Protein AF-A0A3D4Q4A2-F1 (afdb_monomer_lite)

Structure (mmCIF, N/CA/C/O backbone):
data_AF-A0A3D4Q4A2-F1
#
_entry.id   AF-A0A3D4Q4A2-F1
#
loop_
_atom_site.group_PDB
_atom_site.id
_atom_site.type_symbol
_atom_site.label_atom_id
_atom_site.label_alt_id
_atom_site.label_comp_id
_atom_site.label_asym_id
_atom_site.label_entity_id
_atom_site.label_seq_id
_atom_site.pdbx_PDB_ins_code
_atom_site.Cartn_x
_atom_site.Cartn_y
_atom_site.Cartn_z
_atom_site.occupancy
_atom_site.B_iso_or_equiv
_atom_site.auth_seq_id
_atom_site.auth_comp_id
_atom_site.auth_asym_id
_atom_site.auth_atom_id
_atom_site.pdbx_PDB_model_num
ATOM 1 N N . ALA A 1 1 ? -12.291 5.998 0.511 1.00 84.00 1 ALA A N 1
ATOM 2 C CA . ALA A 1 1 ? -11.474 7.141 0.043 1.00 84.00 1 ALA A CA 1
ATOM 3 C C . ALA A 1 1 ? -10.297 6.621 -0.762 1.00 84.00 1 ALA A C 1
ATOM 5 O O . ALA A 1 1 ? -10.032 5.425 -0.686 1.00 84.00 1 ALA A O 1
ATOM 6 N N . SER A 1 2 ? -9.613 7.490 -1.503 1.00 84.69 2 SER A N 1
ATOM 7 C CA . SER A 1 2 ? -8.492 7.089 -2.358 1.00 84.69 2 SER A CA 1
ATOM 8 C C . SER A 1 2 ? -7.181 7.674 -1.844 1.00 84.69 2 SER A C 1
ATOM 10 O O . SER A 1 2 ? -7.142 8.846 -1.470 1.00 84.69 2 SER A O 1
ATOM 12 N N . VAL A 1 3 ? -6.131 6.856 -1.816 1.00 86.94 3 VAL A N 1
ATOM 13 C CA . VAL A 1 3 ? -4.767 7.259 -1.451 1.00 86.94 3 VAL A CA 1
ATOM 14 C C . VAL A 1 3 ? -3.846 6.991 -2.636 1.00 86.94 3 VAL A C 1
ATOM 16 O O . VAL A 1 3 ? -3.947 5.947 -3.278 1.00 86.94 3 VAL A O 1
ATOM 19 N N . LEU A 1 4 ? -2.973 7.954 -2.918 1.00 87.56 4 LEU A N 1
ATOM 20 C CA . LEU A 1 4 ? -1.979 7.905 -3.985 1.00 87.56 4 LEU A CA 1
ATOM 21 C C . LEU A 1 4 ? -0.598 7.713 -3.366 1.00 87.56 4 LEU A C 1
ATOM 23 O O . LEU A 1 4 ? -0.211 8.486 -2.489 1.00 87.56 4 LEU A O 1
ATOM 27 N N . ILE A 1 5 ? 0.132 6.700 -3.825 1.00 84.62 5 ILE A N 1
ATOM 28 C CA . ILE A 1 5 ? 1.476 6.387 -3.337 1.00 84.62 5 ILE A CA 1
ATOM 29 C C . ILE A 1 5 ? 2.438 6.329 -4.528 1.00 84.62 5 ILE A C 1
ATOM 31 O O . ILE A 1 5 ? 2.307 5.429 -5.358 1.00 84.62 5 ILE A O 1
ATOM 35 N N . PRO A 1 6 ? 3.412 7.249 -4.633 1.00 85.00 6 PRO A N 1
ATOM 36 C CA . PRO A 1 6 ? 4.440 7.172 -5.662 1.00 85.00 6 PRO A CA 1
ATOM 37 C C . PRO A 1 6 ? 5.408 6.018 -5.365 1.00 85.00 6 PRO A C 1
ATOM 39 O O . PRO A 1 6 ? 5.887 5.872 -4.245 1.00 85.00 6 PRO A O 1
ATOM 42 N N . LEU A 1 7 ? 5.731 5.226 -6.384 1.00 78.69 7 LEU A N 1
ATOM 43 C CA . LEU A 1 7 ? 6.532 4.002 -6.283 1.00 78.69 7 LEU A CA 1
ATOM 44 C C . LEU A 1 7 ? 8.047 4.255 -6.301 1.00 78.69 7 LEU A C 1
ATOM 46 O O . LEU A 1 7 ? 8.810 3.336 -6.039 1.00 78.69 7 LEU A O 1
ATOM 50 N N . ARG A 1 8 ? 8.495 5.478 -6.628 1.00 80.88 8 ARG A N 1
ATOM 51 C CA . ARG A 1 8 ? 9.900 5.951 -6.575 1.00 80.88 8 ARG A CA 1
ATOM 52 C C . ARG A 1 8 ? 10.962 4.980 -7.139 1.00 80.88 8 ARG A C 1
ATOM 54 O O . ARG A 1 8 ? 12.109 5.013 -6.712 1.00 80.88 8 ARG A O 1
ATOM 61 N N . GLY A 1 9 ? 10.609 4.156 -8.132 1.00 70.94 9 GLY A N 1
ATOM 62 C CA . GLY A 1 9 ? 11.538 3.204 -8.763 1.00 70.94 9 GLY A CA 1
ATOM 63 C C . GLY A 1 9 ? 11.713 1.879 -8.008 1.00 70.94 9 GLY A C 1
ATOM 64 O O . GLY A 1 9 ? 12.634 1.121 -8.303 1.00 70.94 9 GLY A O 1
ATOM 65 N N . GLN A 1 10 ? 10.842 1.592 -7.042 1.00 72.19 10 GLN A N 1
ATOM 66 C CA . GLN A 1 10 ? 10.820 0.336 -6.299 1.00 72.19 10 GLN A CA 1
ATOM 67 C C . GLN A 1 10 ? 10.200 -0.806 -7.115 1.00 72.19 10 GLN A C 1
ATOM 69 O O . GLN A 1 10 ? 9.581 -0.603 -8.158 1.00 72.19 10 GLN A O 1
ATOM 74 N N . ASN A 1 11 ? 10.297 -2.036 -6.606 1.00 80.00 11 ASN A N 1
ATOM 75 C CA . ASN A 1 11 ? 9.557 -3.159 -7.173 1.00 80.00 11 ASN A CA 1
ATOM 76 C C . ASN A 1 11 ? 8.047 -2.975 -6.933 1.00 80.00 11 ASN A C 1
ATOM 78 O O . ASN A 1 11 ? 7.531 -3.245 -5.845 1.00 80.00 11 ASN A O 1
ATOM 82 N N . HIS A 1 12 ? 7.350 -2.525 -7.979 1.00 79.56 1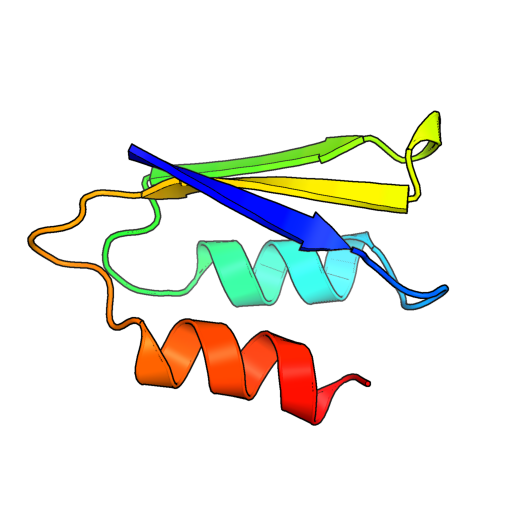2 HIS A N 1
ATOM 83 C CA . HIS A 1 12 ? 5.940 -2.140 -7.944 1.00 79.56 12 HIS A CA 1
ATOM 84 C C . HIS A 1 12 ? 5.026 -3.243 -7.403 1.00 79.56 12 HIS A C 1
ATOM 86 O O . HIS A 1 12 ? 4.080 -2.960 -6.670 1.00 79.56 12 HIS A O 1
ATOM 92 N N . GLN A 1 13 ? 5.313 -4.499 -7.753 1.00 80.00 13 GLN A N 1
ATOM 93 C CA . GLN A 1 13 ? 4.476 -5.632 -7.379 1.00 80.00 13 GLN A CA 1
ATOM 94 C C . GLN A 1 13 ? 4.603 -5.940 -5.883 1.00 80.00 13 GLN A C 1
ATOM 96 O O . GLN A 1 13 ? 3.596 -6.013 -5.185 1.00 80.00 13 GLN A O 1
ATOM 101 N N . ALA A 1 14 ? 5.838 -6.017 -5.377 1.00 84.75 14 ALA A N 1
ATOM 102 C CA . ALA A 1 14 ? 6.100 -6.311 -3.969 1.00 84.75 14 ALA A CA 1
ATOM 103 C C . ALA A 1 14 ? 5.515 -5.241 -3.032 1.00 84.75 14 ALA A C 1
ATOM 105 O O . ALA A 1 14 ? 4.940 -5.579 -1.996 1.00 84.75 14 ALA A O 1
ATOM 106 N N . LEU A 1 15 ? 5.621 -3.958 -3.400 1.00 85.06 15 LEU A N 1
ATOM 107 C CA . LEU A 1 15 ? 5.028 -2.878 -2.610 1.00 85.06 15 LEU A CA 1
ATOM 108 C C . LEU A 1 15 ? 3.496 -2.946 -2.630 1.00 85.06 15 LEU A C 1
ATOM 110 O O . LEU A 1 15 ? 2.862 -2.836 -1.582 1.00 85.06 15 LEU A O 1
ATOM 114 N N . ALA A 1 16 ? 2.889 -3.164 -3.799 1.00 84.38 16 ALA A N 1
ATOM 115 C CA . ALA A 1 16 ? 1.437 -3.254 -3.903 1.00 84.38 16 ALA A CA 1
ATOM 116 C C . ALA A 1 16 ? 0.868 -4.438 -3.109 1.00 84.38 16 ALA A C 1
ATOM 118 O O . ALA A 1 16 ? -0.176 -4.294 -2.478 1.00 84.38 16 ALA A O 1
ATOM 119 N N . ASP A 1 17 ? 1.554 -5.581 -3.092 1.00 88.06 17 ASP A N 1
ATOM 120 C CA . ASP A 1 17 ? 1.123 -6.747 -2.319 1.00 88.06 17 ASP A CA 1
ATOM 121 C C . ASP A 1 17 ? 1.206 -6.494 -0.808 1.00 88.06 17 ASP A C 1
ATOM 123 O O . ASP A 1 17 ? 0.260 -6.815 -0.086 1.00 88.06 17 ASP A O 1
ATOM 127 N N . LYS A 1 18 ? 2.259 -5.814 -0.330 1.00 88.81 18 LYS A N 1
ATOM 128 C CA . LYS A 1 18 ? 2.343 -5.356 1.069 1.00 88.81 18 LYS A CA 1
ATOM 129 C C . LYS A 1 18 ? 1.206 -4.399 1.427 1.00 88.81 18 LYS A C 1
ATOM 131 O O . LYS A 1 18 ? 0.586 -4.550 2.474 1.00 88.81 18 LYS A O 1
ATOM 136 N N . LEU A 1 19 ? 0.913 -3.431 0.557 1.00 88.94 19 LEU A N 1
ATOM 137 C CA . LEU A 1 19 ? -0.147 -2.448 0.790 1.00 88.94 19 LEU A CA 1
ATOM 138 C C . LEU A 1 19 ? -1.539 -3.093 0.800 1.00 88.94 19 LEU A C 1
ATOM 140 O O . LEU A 1 19 ? -2.367 -2.725 1.624 1.00 88.94 19 LEU A O 1
ATOM 144 N N . ARG A 1 20 ? -1.800 -4.080 -0.066 1.00 89.06 20 ARG A N 1
ATOM 145 C CA . ARG A 1 20 ? -3.071 -4.830 -0.078 1.00 89.06 20 ARG A CA 1
ATOM 146 C C . ARG A 1 20 ? -3.278 -5.690 1.169 1.00 89.06 20 ARG A C 1
ATOM 148 O O . ARG A 1 20 ? -4.417 -6.012 1.481 1.00 89.06 20 ARG A O 1
ATOM 155 N N . ALA A 1 21 ? -2.207 -6.059 1.869 1.00 91.19 21 ALA A N 1
ATOM 156 C CA . ALA A 1 21 ? -2.288 -6.824 3.111 1.00 91.19 21 ALA A CA 1
ATOM 157 C C . ALA A 1 21 ? -2.660 -5.967 4.338 1.00 91.19 21 ALA A C 1
ATOM 159 O O . ALA A 1 21 ? -2.899 -6.516 5.412 1.00 91.19 21 ALA A O 1
ATOM 160 N N . VAL A 1 22 ? -2.701 -4.637 4.203 1.00 90.38 22 VAL A N 1
ATOM 161 C CA . VAL A 1 22 ? -3.079 -3.725 5.290 1.00 90.38 22 VAL A CA 1
ATOM 162 C C . VAL A 1 22 ? -4.588 -3.776 5.514 1.00 90.38 22 VAL A C 1
ATOM 164 O O . VAL A 1 22 ? -5.371 -3.643 4.570 1.00 90.38 22 VAL A O 1
ATOM 167 N N . ASP A 1 23 ? -5.007 -3.926 6.773 1.00 91.56 23 ASP A N 1
ATOM 168 C CA . ASP A 1 23 ? -6.429 -3.912 7.116 1.00 91.56 23 ASP A CA 1
ATOM 169 C C . ASP A 1 23 ? -7.085 -2.591 6.686 1.00 91.56 23 ASP A C 1
ATOM 171 O O . ASP A 1 23 ? -6.503 -1.510 6.784 1.00 91.56 23 ASP A O 1
ATOM 175 N N . GLY A 1 24 ? -8.300 -2.676 6.150 1.00 91.88 24 GLY A N 1
ATOM 176 C CA . GLY A 1 24 ? -9.001 -1.528 5.577 1.00 91.88 24 GLY A CA 1
ATOM 177 C C . GLY A 1 24 ? -8.558 -1.118 4.167 1.00 91.88 24 GLY A C 1
ATOM 178 O O . GLY A 1 24 ? -9.146 -0.182 3.619 1.00 91.88 24 GLY A O 1
ATOM 179 N N . VAL A 1 25 ? -7.598 -1.798 3.530 1.00 92.25 25 VAL A N 1
ATOM 180 C CA . VAL A 1 25 ? -7.344 -1.652 2.087 1.00 92.25 25 VAL A CA 1
ATOM 181 C C . VAL A 1 25 ? -8.273 -2.587 1.316 1.00 92.25 25 VAL A C 1
ATOM 183 O O . VAL A 1 25 ? -8.217 -3.803 1.452 1.00 92.25 25 VAL A O 1
ATOM 186 N N . ALA A 1 26 ? -9.156 -2.010 0.504 1.00 90.44 26 ALA A N 1
ATOM 187 C CA . ALA A 1 26 ? -10.132 -2.765 -0.281 1.00 90.44 26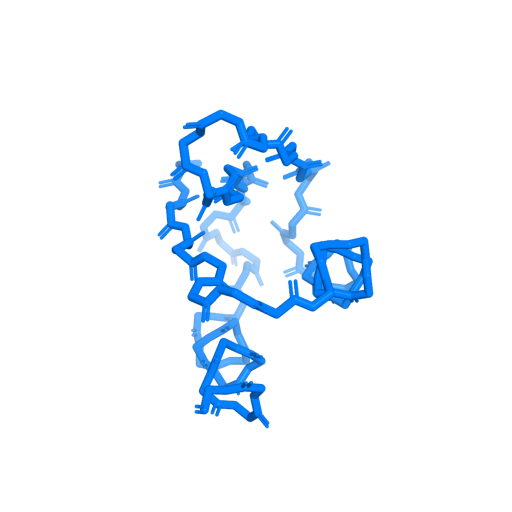 ALA A CA 1
ATOM 188 C C . ALA A 1 26 ? -9.597 -3.136 -1.671 1.00 90.44 26 ALA A C 1
ATOM 190 O O . ALA A 1 26 ? -9.936 -4.184 -2.211 1.00 90.44 26 ALA A O 1
ATOM 191 N N . GLU A 1 27 ? -8.778 -2.268 -2.269 1.00 88.62 27 GLU A N 1
ATOM 192 C CA . GLU A 1 27 ? -8.222 -2.473 -3.607 1.00 88.62 27 GLU A CA 1
ATOM 193 C C . GLU A 1 27 ? -6.904 -1.710 -3.74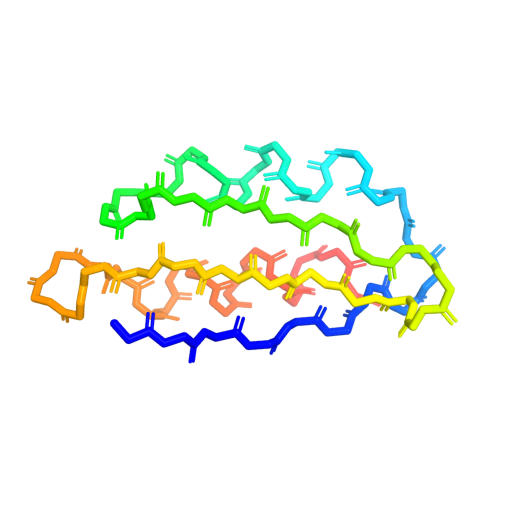6 1.00 88.62 27 GLU A C 1
ATOM 195 O O . GLU A 1 27 ? -6.761 -0.610 -3.208 1.00 88.62 27 GLU A O 1
ATOM 200 N N . GLY A 1 28 ? -5.965 -2.267 -4.512 1.00 89.31 28 GLY A N 1
ATOM 201 C CA . GLY A 1 28 ? -4.733 -1.588 -4.898 1.00 89.31 28 GLY A CA 1
ATOM 202 C C . GLY A 1 28 ? -4.432 -1.803 -6.373 1.00 89.31 28 GLY A C 1
ATOM 203 O O . GLY A 1 28 ? -4.341 -2.950 -6.813 1.00 89.31 28 GLY A O 1
ATOM 204 N N . VAL A 1 29 ? -4.264 -0.718 -7.126 1.00 89.31 29 VAL A N 1
ATOM 205 C CA . VAL A 1 29 ? -3.972 -0.731 -8.566 1.00 89.31 29 VAL A CA 1
ATOM 206 C C . VAL A 1 29 ? -2.642 -0.034 -8.817 1.00 89.31 29 VAL A C 1
ATOM 208 O O . VAL A 1 29 ? -2.445 1.104 -8.400 1.00 89.31 29 VAL A O 1
ATOM 211 N N . ILE A 1 30 ? -1.730 -0.720 -9.505 1.00 88.81 30 ILE A N 1
ATOM 212 C CA . ILE A 1 30 ? -0.464 -0.143 -9.962 1.00 88.81 30 ILE A CA 1
ATOM 213 C C . ILE A 1 30 ? -0.714 0.516 -11.316 1.00 88.81 30 ILE A C 1
ATOM 215 O O . ILE A 1 30 ? -1.155 -0.146 -12.254 1.00 88.81 30 ILE A O 1
ATOM 219 N N . VAL A 1 31 ? -0.362 1.790 -11.438 1.00 88.62 31 VAL A N 1
ATOM 220 C 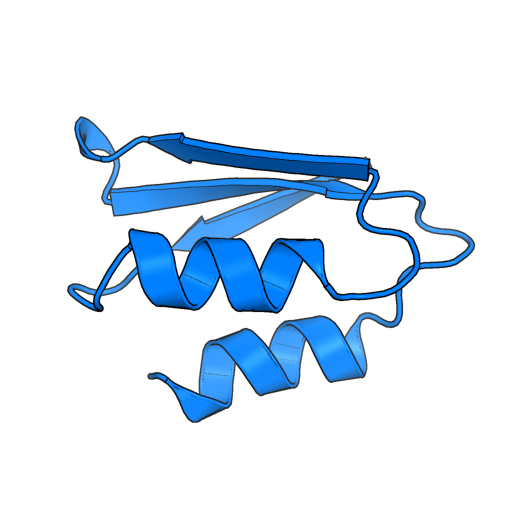CA . VAL A 1 31 ? -0.310 2.503 -12.714 1.00 88.62 31 VAL A CA 1
ATOM 221 C C . VAL A 1 31 ? 1.159 2.731 -13.047 1.00 88.62 31 VAL A C 1
ATOM 223 O O . VAL A 1 31 ? 1.776 3.707 -12.624 1.00 88.62 31 VAL A O 1
ATOM 226 N N . ALA A 1 32 ? 1.747 1.777 -13.774 1.00 82.94 32 ALA A N 1
ATOM 227 C CA . ALA A 1 32 ? 3.184 1.763 -14.055 1.00 82.94 32 ALA A CA 1
ATOM 228 C C . ALA A 1 32 ? 3.643 2.980 -14.875 1.00 82.94 32 ALA A C 1
ATOM 230 O O . ALA A 1 32 ? 4.723 3.506 -14.623 1.00 82.94 32 ALA A O 1
ATOM 231 N N . SER A 1 33 ? 2.807 3.469 -15.799 1.00 86.50 33 SER A N 1
ATOM 232 C CA . SER A 1 33 ? 3.069 4.686 -16.583 1.00 86.50 33 SER A CA 1
ATOM 233 C C . SER A 1 33 ? 3.182 5.947 -15.724 1.00 86.50 33 SER A C 1
ATOM 235 O O . SER A 1 33 ? 3.863 6.889 -16.109 1.00 86.50 33 SER A O 1
ATOM 237 N N . GLU A 1 34 ? 2.531 5.957 -14.560 1.00 87.44 34 GLU A N 1
ATOM 238 C CA . GLU A 1 34 ? 2.553 7.062 -13.597 1.00 87.44 34 GLU A CA 1
ATOM 239 C C . GLU A 1 34 ? 3.473 6.779 -12.407 1.00 87.44 34 GLU A C 1
ATOM 241 O O . GLU A 1 34 ? 3.564 7.593 -11.488 1.00 87.44 34 GLU A O 1
ATOM 246 N N . ASN A 1 35 ? 4.134 5.615 -12.393 1.00 87.06 35 ASN A N 1
ATOM 247 C CA . ASN A 1 35 ? 4.977 5.165 -11.291 1.00 87.06 35 ASN A CA 1
ATOM 248 C C . ASN A 1 35 ? 4.264 5.301 -9.928 1.00 87.06 35 ASN A C 1
ATOM 250 O O . ASN A 1 35 ? 4.850 5.781 -8.958 1.00 87.06 35 ASN A O 1
ATOM 254 N N . THR A 1 36 ? 2.971 4.955 -9.876 1.00 87.75 36 THR A N 1
ATOM 255 C CA . THR A 1 36 ? 2.085 5.239 -8.733 1.00 87.75 36 THR A CA 1
ATOM 256 C C . THR A 1 36 ? 1.159 4.059 -8.437 1.00 87.75 36 THR A C 1
ATOM 258 O O . THR A 1 36 ? 0.693 3.369 -9.344 1.00 87.75 36 THR A O 1
ATOM 261 N N . VAL A 1 37 ? 0.870 3.831 -7.155 1.00 89.62 37 VAL A N 1
ATOM 262 C CA . VAL A 1 37 ? -0.181 2.927 -6.679 1.00 89.62 37 VAL A CA 1
ATOM 263 C C . VAL A 1 37 ? -1.374 3.732 -6.186 1.00 89.62 37 VAL A C 1
ATOM 265 O O . VAL A 1 37 ? -1.247 4.649 -5.374 1.00 89.62 37 VAL A O 1
ATOM 268 N N . TYR A 1 38 ? -2.546 3.331 -6.658 1.00 91.12 38 TYR A N 1
ATOM 269 C CA . TYR A 1 38 ? -3.840 3.835 -6.239 1.00 91.12 38 TYR A CA 1
ATOM 270 C C . TYR A 1 38 ? -4.466 2.838 -5.276 1.00 91.12 38 TYR A C 1
ATOM 272 O O . TYR A 1 38 ? -4.743 1.698 -5.653 1.00 91.12 38 TYR A O 1
ATOM 280 N N . LEU A 1 39 ? -4.712 3.267 -4.041 1.00 91.56 39 LEU A N 1
ATOM 281 C CA . LEU A 1 39 ? -5.374 2.450 -3.032 1.00 91.56 39 LEU A CA 1
ATOM 282 C C . LEU A 1 39 ? -6.790 2.951 -2.789 1.00 91.56 39 LEU A C 1
ATOM 284 O O . LEU A 1 39 ? -6.994 4.114 -2.424 1.00 91.56 39 LEU A O 1
ATOM 288 N N . LYS A 1 40 ? -7.766 2.051 -2.910 1.00 93.38 40 LYS A N 1
ATOM 289 C CA . LYS A 1 40 ? -9.086 2.254 -2.315 1.00 93.38 40 LYS A CA 1
ATOM 290 C C . LYS A 1 40 ? -9.024 1.763 -0.881 1.00 93.38 40 LYS A C 1
ATOM 292 O O . LYS A 1 40 ? -8.774 0.586 -0.629 1.00 93.38 40 LYS A O 1
ATOM 297 N N . VAL A 1 41 ? -9.285 2.670 0.051 1.00 92.94 41 VAL A N 1
ATOM 298 C CA . VAL A 1 41 ? -9.240 2.377 1.484 1.00 92.94 41 VAL A CA 1
ATOM 299 C C . VAL A 1 41 ? -10.559 2.722 2.163 1.00 92.94 41 VAL A C 1
ATOM 301 O O . VAL A 1 41 ? -11.202 3.739 1.852 1.00 92.94 41 VAL A O 1
ATOM 304 N N . ASP A 1 42 ? -10.940 1.896 3.129 1.00 92.44 42 ASP A N 1
ATOM 305 C CA . ASP A 1 42 ? -11.932 2.230 4.138 1.00 92.44 42 ASP A CA 1
ATOM 306 C C . ASP A 1 42 ? -11.259 3.078 5.221 1.00 92.44 42 ASP A C 1
ATOM 308 O O . ASP A 1 42 ? -10.473 2.592 6.031 1.00 92.44 42 ASP A O 1
ATOM 312 N N . GLN A 1 43 ? -11.586 4.371 5.252 1.00 86.88 43 GLN A N 1
ATOM 313 C CA . GLN A 1 43 ? -10.982 5.314 6.196 1.00 86.88 43 GLN A CA 1
ATOM 314 C C . GLN A 1 43 ? -11.271 5.001 7.665 1.00 86.88 43 GLN A C 1
ATOM 316 O O . GLN A 1 43 ? -10.578 5.539 8.526 1.00 86.88 43 GLN A O 1
ATOM 321 N N . ARG A 1 44 ? -12.302 4.203 7.960 1.00 90.19 44 ARG A N 1
ATOM 322 C CA . ARG A 1 44 ? -12.660 3.843 9.336 1.00 90.19 44 ARG A CA 1
ATOM 323 C C . ARG A 1 44 ? -11.837 2.674 9.866 1.00 90.19 44 ARG A C 1
ATOM 325 O O . ARG A 1 44 ? -11.807 2.480 11.075 1.00 90.19 44 ARG A O 1
ATOM 332 N N . ARG A 1 45 ? -11.217 1.901 8.972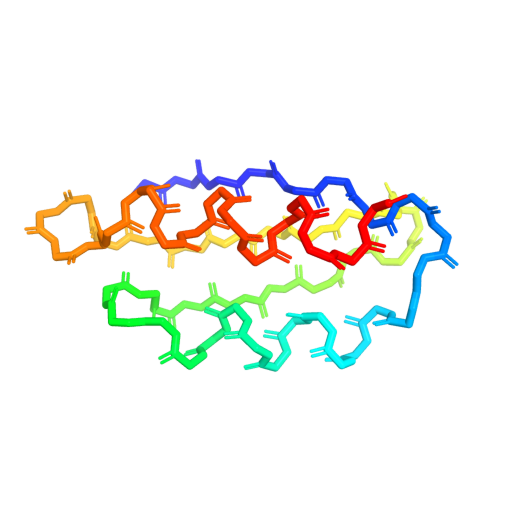 1.00 90.44 45 ARG A N 1
ATOM 333 C CA . ARG A 1 45 ? -10.469 0.680 9.299 1.00 90.44 45 ARG A CA 1
ATOM 334 C C . ARG A 1 45 ? -8.980 0.805 9.017 1.00 90.44 45 ARG A C 1
ATOM 336 O O . ARG A 1 45 ? -8.182 0.255 9.758 1.00 90.44 45 ARG A O 1
ATOM 343 N N . VAL A 1 46 ? -8.613 1.559 7.981 1.00 90.75 46 VAL A N 1
ATOM 344 C CA . VAL A 1 46 ? -7.218 1.670 7.560 1.00 90.75 46 VAL A CA 1
ATOM 345 C C . VAL A 1 46 ? -6.355 2.364 8.611 1.00 90.75 46 VAL A C 1
ATOM 347 O O . VAL A 1 46 ? -6.608 3.512 8.996 1.00 90.75 46 VAL A O 1
ATOM 350 N N . ASP A 1 47 ? -5.284 1.691 9.029 1.00 89.00 47 ASP A N 1
ATOM 351 C CA . ASP A 1 47 ? -4.241 2.308 9.840 1.00 89.00 47 ASP A CA 1
ATOM 352 C C . ASP A 1 47 ? -3.316 3.137 8.939 1.00 89.00 47 ASP A C 1
ATOM 354 O O . ASP A 1 47 ? -2.455 2.633 8.215 1.00 89.00 47 ASP A O 1
ATOM 358 N N . ARG A 1 48 ? -3.493 4.461 8.994 1.00 83.50 48 ARG A N 1
ATOM 359 C CA . ARG A 1 48 ? -2.696 5.406 8.202 1.00 83.50 48 ARG A CA 1
ATOM 360 C C . ARG A 1 48 ? -1.220 5.430 8.597 1.00 83.50 48 ARG A C 1
ATOM 362 O O . ARG A 1 48 ? -0.395 5.742 7.743 1.00 83.50 48 ARG A O 1
ATOM 369 N N . LYS A 1 49 ? -0.882 5.136 9.857 1.00 86.44 49 LYS A N 1
ATOM 370 C CA . LYS A 1 49 ? 0.516 5.084 10.308 1.00 86.44 49 LYS A CA 1
ATOM 371 C C . LYS A 1 49 ? 1.199 3.846 9.754 1.00 86.44 49 LYS A C 1
ATOM 373 O O . LYS A 1 49 ? 2.313 3.957 9.259 1.00 86.44 49 LYS A O 1
ATOM 378 N N . GLN A 1 50 ? 0.514 2.704 9.778 1.00 87.00 50 GLN A N 1
ATOM 379 C CA . GLN A 1 50 ? 1.014 1.478 9.161 1.00 87.00 50 GLN A CA 1
ATOM 380 C C . GLN A 1 50 ? 1.199 1.655 7.649 1.00 87.00 50 GLN A C 1
ATOM 382 O O . GLN A 1 50 ? 2.237 1.282 7.109 1.00 87.00 50 GLN A O 1
ATOM 387 N N . LEU A 1 51 ? 0.228 2.283 6.978 1.00 84.88 51 LEU A N 1
ATOM 388 C CA . LEU A 1 51 ? 0.315 2.567 5.547 1.00 84.88 51 LEU A CA 1
ATOM 389 C C . LEU A 1 51 ? 1.528 3.454 5.221 1.00 84.88 51 LEU A C 1
ATOM 391 O O . LEU A 1 51 ? 2.282 3.139 4.309 1.00 84.88 51 LEU A O 1
ATOM 395 N N . ALA A 1 52 ? 1.735 4.532 5.985 1.00 83.19 52 ALA A N 1
ATOM 396 C CA . ALA A 1 52 ? 2.880 5.425 5.813 1.00 83.19 52 ALA A CA 1
ATOM 397 C C . ALA A 1 52 ? 4.214 4.716 6.089 1.00 83.19 52 ALA A C 1
ATOM 399 O O . ALA A 1 52 ? 5.149 4.869 5.313 1.00 83.19 52 ALA A O 1
ATOM 400 N N . ALA A 1 53 ? 4.281 3.881 7.131 1.00 86.19 53 ALA A N 1
ATOM 401 C CA . ALA A 1 53 ? 5.477 3.110 7.450 1.00 86.19 53 ALA A CA 1
ATOM 402 C C . ALA A 1 53 ? 5.865 2.146 6.319 1.00 86.19 53 ALA A C 1
ATOM 404 O O . ALA A 1 53 ? 7.037 2.057 5.990 1.00 86.19 53 ALA A O 1
ATOM 405 N N . ILE A 1 54 ? 4.901 1.477 5.675 1.00 84.38 54 ILE A N 1
ATOM 406 C CA . ILE A 1 54 ? 5.174 0.596 4.524 1.00 84.38 54 ILE A CA 1
ATOM 407 C C . ILE A 1 54 ? 5.697 1.388 3.320 1.00 84.38 54 ILE A C 1
ATOM 409 O O . ILE A 1 54 ? 6.504 0.872 2.555 1.00 84.38 54 ILE A O 1
ATOM 413 N N . VAL A 1 55 ? 5.242 2.627 3.132 1.00 79.19 55 VAL A N 1
ATOM 414 C CA . VAL A 1 55 ? 5.754 3.500 2.065 1.00 79.19 55 VAL A CA 1
ATOM 415 C C . VAL A 1 55 ? 7.179 3.963 2.369 1.00 79.19 55 VAL A C 1
ATOM 417 O O . VAL A 1 55 ? 8.012 3.965 1.464 1.00 79.19 55 VAL A O 1
ATOM 420 N N . ASP A 1 56 ? 7.460 4.311 3.626 1.00 77.62 56 ASP A N 1
ATOM 421 C CA . ASP A 1 56 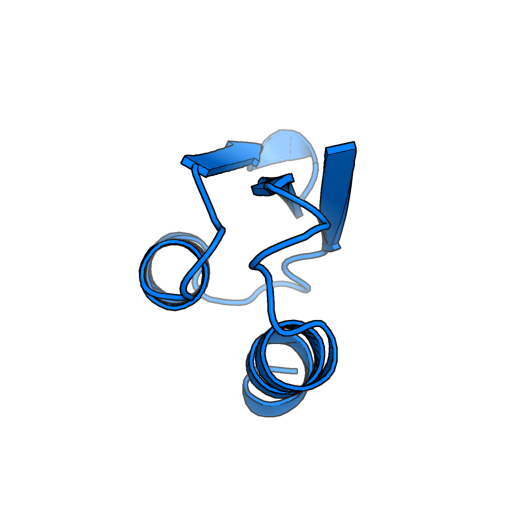? 8.765 4.812 4.068 1.00 77.62 56 ASP A CA 1
ATOM 422 C C . ASP A 1 56 ? 9.822 3.706 4.216 1.00 77.62 56 ASP A C 1
ATOM 424 O O . ASP A 1 56 ? 10.979 3.939 3.899 1.00 77.62 56 ASP A O 1
ATOM 428 N N . GLU A 1 57 ? 9.462 2.492 4.647 1.00 70.81 57 GLU A N 1
ATOM 429 C CA . GLU A 1 57 ? 10.402 1.367 4.839 1.00 70.81 57 GLU A CA 1
ATOM 430 C C . GLU A 1 57 ? 11.053 0.908 3.522 1.00 70.81 57 GLU A C 1
ATOM 432 O O . GLU A 1 57 ? 12.081 0.234 3.517 1.00 70.81 57 GLU A O 1
ATOM 437 N N . VAL A 1 58 ? 10.440 1.250 2.390 1.00 58.62 58 VAL A N 1
ATOM 438 C CA . VAL A 1 58 ? 10.902 0.842 1.061 1.00 58.62 58 VAL A CA 1
ATOM 439 C C . VAL A 1 58 ? 11.526 2.025 0.293 1.00 58.62 58 VAL A C 1
ATOM 441 O O . VAL A 1 58 ? 12.083 1.816 -0.787 1.00 58.62 58 VAL A O 1
ATOM 444 N N . ALA A 1 59 ? 11.436 3.255 0.823 1.00 54.91 59 ALA A N 1
ATOM 445 C CA . ALA A 1 59 ? 11.983 4.489 0.239 1.00 54.91 59 ALA A CA 1
ATOM 446 C C . ALA A 1 59 ? 13.452 4.724 0.621 1.00 54.91 59 ALA A C 1
ATOM 448 O O . ALA A 1 59 ? 14.168 5.267 -0.252 1.00 54.91 59 ALA A O 1
#

Foldseek 3Di:
DKDKAQQPPFDQVVLQVLLCPFWQFPDWDDDVVRSIIITDGDPVIGDPVSNVCSSVVRD

Radius of gyration: 10.36 Å; chains: 1; bounding box: 25×15×27 Å

pLDDT: mean 85.14, std 7.38, range [54.91, 93.38]

Secondary structure (DSSP, 8-state):
-EEEEE-TTS-HHHHHHHHHTSTTEEEEEEEGGGTEEEEEE-TTT--HHHHHHHHHTT-

Sequence (59 aa):
ASVLIPLRGQNHQALADKLRAVDGVAEGVIVASENTVYLKVDQRRVDRKQLAAIVDEVA